Protein AF-A0A3A5UW52-F1 (afdb_monomer)

pLDDT: mean 86.75, std 8.29, range [63.03, 97.25]

Foldseek 3Di:
DVVVVVVVVVVVVVVVVVDDDDDADVVHCPCVCVQHDCPPHHDDPVDDKDKDFDDPDDDPVDDTDIDIDD

Secondary structure (DSSP, 8-state):
-HHHHHHHHHHHHHHHHHS----PPTT--GGGGTT---TT----TT---EEES--SS--TT-----EEE-

Mean predicted aligned error: 10.99 Å

Radius of gyration: 23.03 Å; Cα contacts (8 Å, |Δi|>4): 26; chains: 1; bounding box: 53×33×48 Å

Solvent-accessible surface area (backbone atoms only — not comparable to full-atom values): 4843 Å² total; per-residue (Å²): 113,69,70,59,52,55,51,53,52,51,53,52,52,54,52,61,70,70,44,87,82,82,83,72,59,85,92,53,66,65,77,68,42,77,86,40,84,43,93,89,58,60,85,56,93,91,60,61,78,46,81,46,71,73,71,98,72,84,60,95,91,61,88,82,74,65,49,81,47,109

Sequence (70 aa):
MRGRATLLLGVLLVALMAAPQFTAAPGGIGAAGDQGCTCHGGASPDTTVLVDGLPDTYNASEVYTFTVTV

Structure (mmCIF, N/CA/C/O backbone):
data_AF-A0A3A5UW52-F1
#
_entry.id   AF-A0A3A5UW52-F1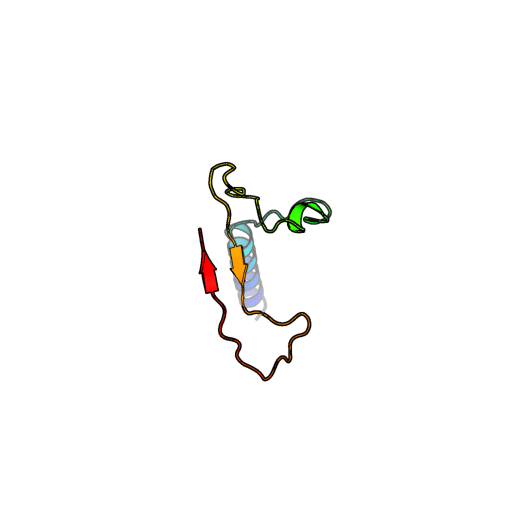
#
loop_
_atom_site.group_PDB
_atom_site.id
_atom_site.type_symbol
_atom_site.label_atom_id
_a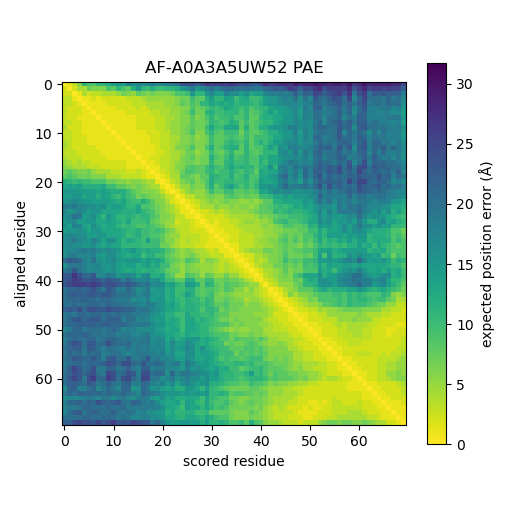tom_site.label_alt_id
_atom_site.label_comp_id
_atom_site.label_asym_id
_atom_site.label_entity_id
_atom_site.label_seq_id
_atom_site.pdbx_PDB_ins_code
_atom_site.Cartn_x
_atom_site.Cartn_y
_atom_site.Cartn_z
_atom_site.occupancy
_atom_site.B_iso_or_equiv
_atom_site.auth_seq_id
_atom_site.auth_comp_id
_atom_site.auth_asym_id
_atom_site.auth_atom_id
_atom_site.pdbx_PDB_model_num
ATOM 1 N N . MET A 1 1 ? -36.711 -8.073 34.130 1.00 63.03 1 MET A N 1
ATOM 2 C CA . MET A 1 1 ? -36.498 -8.290 32.678 1.00 63.03 1 MET A CA 1
ATOM 3 C C . MET A 1 1 ? -36.187 -6.966 31.975 1.00 63.03 1 MET A C 1
ATOM 5 O O . MET A 1 1 ? -35.054 -6.764 31.567 1.00 63.03 1 MET A O 1
ATOM 9 N N . ARG A 1 2 ? -37.150 -6.029 31.927 1.00 79.2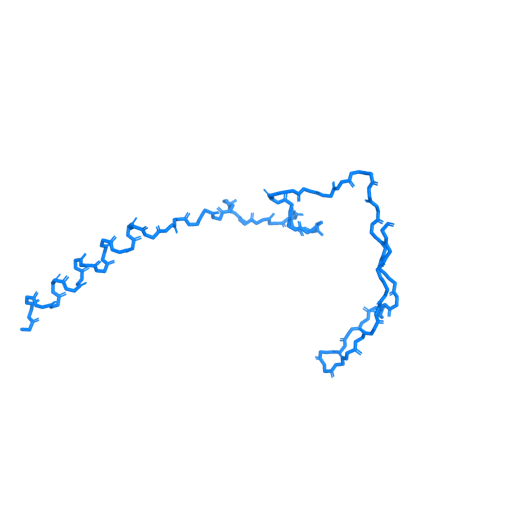5 2 ARG A N 1
ATOM 10 C CA . 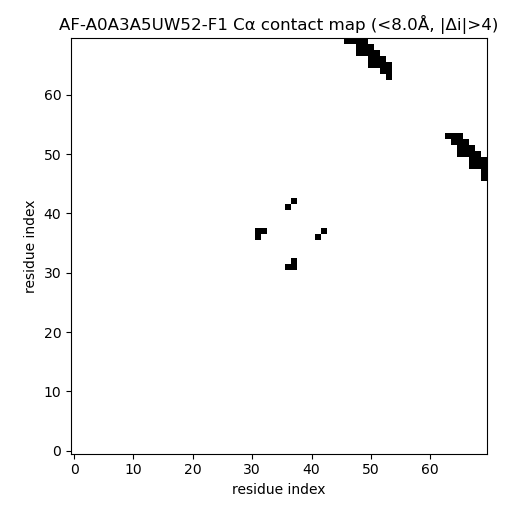ARG A 1 2 ? -37.045 -4.747 31.203 1.00 79.25 2 ARG A CA 1
ATOM 11 C C . ARG A 1 2 ? -35.911 -3.829 31.686 1.00 79.25 2 ARG A C 1
ATOM 13 O O . ARG A 1 2 ? -35.122 -3.396 30.863 1.00 79.25 2 ARG A O 1
ATOM 20 N N . GLY A 1 3 ? -35.760 -3.640 33.003 1.00 87.81 3 GLY A N 1
ATOM 21 C CA . GLY A 1 3 ? -34.719 -2.770 33.582 1.00 87.81 3 GLY A CA 1
ATOM 22 C C . GLY A 1 3 ? -33.272 -3.210 33.306 1.00 87.81 3 GLY A C 1
ATOM 23 O O . GLY A 1 3 ? -32.390 -2.382 33.100 1.00 87.81 3 GLY A O 1
ATOM 24 N N . ARG A 1 4 ? -33.028 -4.527 33.251 1.00 89.81 4 ARG A N 1
ATOM 25 C CA . ARG A 1 4 ? -31.708 -5.084 32.911 1.00 89.81 4 ARG A CA 1
ATOM 26 C C . ARG A 1 4 ? -31.383 -4.870 31.435 1.00 89.81 4 ARG A C 1
ATOM 28 O O . ARG A 1 4 ? -30.274 -4.463 31.120 1.00 89.81 4 ARG A O 1
ATOM 35 N N . ALA A 1 5 ? -32.358 -5.089 30.553 1.00 94.00 5 ALA A N 1
ATOM 36 C CA . ALA A 1 5 ? -32.195 -4.852 29.122 1.00 94.00 5 ALA A CA 1
ATOM 37 C C . ALA A 1 5 ? -31.911 -3.372 28.819 1.00 94.00 5 ALA A C 1
ATOM 39 O O . ALA A 1 5 ? -31.000 -3.076 28.056 1.00 94.00 5 ALA A O 1
ATOM 40 N N . THR A 1 6 ? -32.620 -2.442 29.470 1.00 95.56 6 THR A N 1
ATOM 41 C CA . THR A 1 6 ? -32.360 -1.000 29.325 1.00 95.56 6 THR A CA 1
ATOM 42 C C . THR A 1 6 ? -30.977 -0.595 29.827 1.00 95.56 6 THR A C 1
ATOM 44 O O . THR A 1 6 ? -30.327 0.232 29.198 1.00 95.56 6 THR A O 1
ATOM 47 N N . LEU A 1 7 ? -30.500 -1.193 30.923 1.00 96.81 7 LEU A N 1
ATOM 48 C CA . LEU A 1 7 ? -29.174 -0.891 31.465 1.00 96.81 7 LEU A CA 1
ATOM 49 C C . LEU A 1 7 ? -28.062 -1.422 30.551 1.00 96.81 7 LEU A C 1
ATOM 51 O O . LEU A 1 7 ? -27.116 -0.699 30.259 1.00 96.81 7 LEU A O 1
ATOM 55 N N . LEU A 1 8 ? -28.212 -2.643 30.031 1.00 97.00 8 LEU A N 1
ATOM 56 C CA . LEU A 1 8 ? -27.281 -3.216 29.054 1.00 97.00 8 LEU A CA 1
ATOM 57 C C . LEU A 1 8 ? -27.240 -2.406 27.754 1.00 97.00 8 LEU A C 1
ATOM 59 O O . LEU A 1 8 ? -26.158 -2.137 27.241 1.00 97.00 8 LEU A O 1
ATOM 63 N N . LEU A 1 9 ? -28.400 -1.977 27.249 1.00 96.88 9 LEU A N 1
ATOM 64 C CA . LEU A 1 9 ? -28.476 -1.144 26.050 1.00 96.88 9 LEU A CA 1
ATOM 65 C C . LEU A 1 9 ? -27.800 0.215 26.269 1.00 96.88 9 LEU A C 1
ATOM 67 O O . LEU A 1 9 ? -27.057 0.672 25.406 1.00 96.88 9 LEU A O 1
ATOM 71 N N . GLY A 1 10 ? -28.004 0.832 27.436 1.00 97.25 10 GLY A N 1
ATOM 72 C CA . GLY A 1 10 ? -27.332 2.078 27.801 1.00 97.25 10 GLY A CA 1
ATOM 73 C C . GLY A 1 10 ? -25.809 1.935 27.830 1.00 97.25 10 GLY A C 1
ATOM 74 O O . GLY A 1 10 ? -25.106 2.745 27.232 1.00 97.25 10 GLY A O 1
ATOM 75 N N . VAL A 1 11 ? -25.296 0.871 28.457 1.00 97.06 11 VAL A N 1
ATOM 76 C CA . VAL A 1 11 ? -23.850 0.589 28.501 1.00 97.06 11 VAL A CA 1
ATOM 77 C C . VAL A 1 11 ? -23.285 0.347 27.100 1.00 97.06 11 VAL A C 1
ATOM 79 O O . VAL A 1 11 ? -22.232 0.886 26.770 1.00 97.06 11 VAL A O 1
ATOM 82 N N . LEU A 1 12 ? -23.992 -0.413 26.258 1.00 96.88 12 LEU A N 1
ATOM 83 C CA . LEU A 1 12 ? -23.575 -0.680 24.882 1.00 96.88 12 LEU A CA 1
ATOM 84 C C . LEU A 1 12 ? -23.470 0.611 24.059 1.00 96.88 12 LEU A C 1
ATOM 86 O O . LEU A 1 12 ? -22.485 0.806 23.353 1.00 96.88 12 LEU A O 1
ATOM 90 N N . LEU A 1 13 ? -24.453 1.506 24.171 1.00 96.69 13 LEU A N 1
ATOM 91 C CA . LEU A 1 13 ? -24.437 2.784 23.457 1.00 96.69 13 LEU A CA 1
ATOM 92 C C . LEU A 1 13 ? -23.249 3.652 23.884 1.00 96.69 13 LEU A C 1
ATOM 94 O O . LEU A 1 13 ? -22.548 4.181 23.027 1.00 96.69 13 LEU A O 1
ATOM 98 N N . VAL A 1 14 ? -22.976 3.747 25.188 1.00 96.12 14 VAL A N 1
ATOM 99 C CA . VAL A 1 14 ? -21.807 4.482 25.701 1.00 96.12 14 VAL A CA 1
ATOM 100 C C . VAL A 1 14 ? -20.502 3.865 25.189 1.00 96.12 14 VAL A C 1
ATOM 102 O O . VAL A 1 14 ? -19.611 4.596 24.763 1.00 96.12 14 VAL A O 1
ATOM 105 N N . ALA A 1 15 ? -20.401 2.534 25.162 1.00 95.19 15 ALA A N 1
ATOM 106 C CA . ALA A 1 15 ? -19.229 1.837 24.640 1.00 95.19 15 ALA A CA 1
ATOM 107 C C . ALA A 1 15 ? -19.004 2.102 23.140 1.00 95.19 15 ALA A C 1
ATOM 109 O O . ALA A 1 15 ? -17.868 2.311 22.724 1.00 95.19 15 ALA A O 1
ATOM 110 N N . LEU A 1 16 ? -20.072 2.157 22.335 1.00 92.75 16 LEU A N 1
ATOM 111 C CA . LEU A 1 16 ? -19.986 2.493 20.909 1.00 92.75 16 LEU A CA 1
ATOM 112 C C . LEU A 1 16 ? -19.534 3.940 20.672 1.00 92.75 16 LEU A C 1
ATOM 114 O O . LEU A 1 16 ? -18.795 4.192 19.726 1.00 92.75 16 LEU A O 1
ATOM 118 N N . MET A 1 17 ? -19.955 4.884 21.517 1.00 91.25 17 MET A N 1
ATOM 119 C CA . MET A 1 17 ? -19.517 6.283 21.412 1.00 91.25 17 MET A CA 1
ATOM 120 C C . MET A 1 17 ? -18.057 6.469 21.841 1.00 91.25 17 MET A C 1
ATOM 122 O O . MET A 1 17 ? -17.372 7.347 21.327 1.00 91.25 17 MET A O 1
ATOM 126 N N . ALA A 1 18 ? -17.581 5.650 22.781 1.00 91.56 18 ALA A N 1
ATOM 127 C CA . ALA A 1 18 ? -16.193 5.662 23.235 1.00 91.56 18 ALA A CA 1
ATOM 128 C C . ALA A 1 18 ? -15.238 4.914 22.286 1.00 91.56 18 ALA A C 1
ATOM 130 O O . ALA A 1 18 ? -14.021 5.065 22.400 1.00 91.56 18 ALA A O 1
ATOM 131 N N . ALA A 1 19 ? -15.764 4.098 21.366 1.00 87.31 19 ALA A N 1
ATOM 132 C CA . ALA A 1 19 ? -14.952 3.385 20.393 1.00 87.31 19 ALA A CA 1
ATOM 133 C C . ALA A 1 19 ? -14.316 4.366 19.387 1.00 87.31 19 ALA A C 1
ATOM 135 O O . ALA A 1 19 ? -14.981 5.305 18.932 1.00 87.31 19 ALA A O 1
ATOM 136 N N . PRO A 1 20 ? -13.041 4.157 19.009 1.00 82.19 20 PRO A N 1
ATOM 137 C CA . PRO A 1 20 ? -12.370 5.001 18.033 1.00 82.19 20 PRO A CA 1
ATOM 138 C C . PRO A 1 20 ? -13.118 4.961 16.698 1.00 82.19 2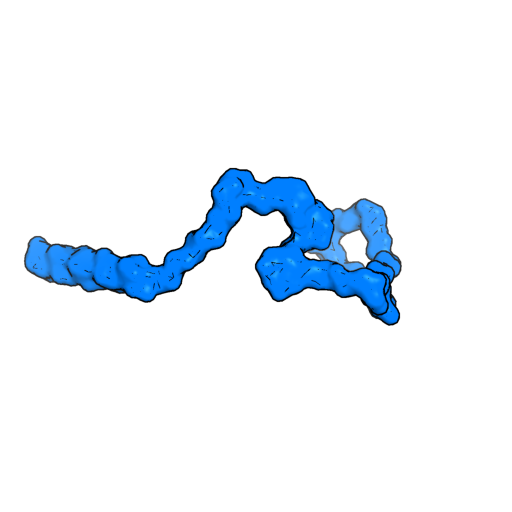0 PRO A C 1
ATOM 140 O O . PRO A 1 20 ? -13.397 3.900 16.141 1.00 82.19 20 PRO A O 1
ATOM 143 N N . GLN A 1 21 ? -13.462 6.144 16.201 1.00 79.50 21 GLN A N 1
ATOM 144 C CA . GLN A 1 21 ? -14.210 6.326 14.964 1.00 79.50 21 GLN A CA 1
ATOM 145 C C . GLN A 1 21 ? -13.223 6.202 13.797 1.00 79.50 21 GLN A C 1
ATOM 147 O O . GLN A 1 21 ? -12.300 7.011 13.684 1.00 79.50 21 GLN A O 1
ATOM 152 N N . PHE A 1 22 ? -13.372 5.193 12.939 1.00 74.00 22 PHE A N 1
ATOM 153 C CA . PHE A 1 22 ? -12.519 5.061 11.755 1.00 74.00 22 PHE A CA 1
ATOM 154 C C . PHE A 1 22 ? -13.175 5.818 10.603 1.00 74.00 22 PHE A C 1
ATOM 156 O O . PHE A 1 22 ? -14.284 5.491 10.186 1.00 74.00 22 PHE A O 1
ATOM 163 N N . THR A 1 23 ? -12.500 6.851 10.102 1.00 72.81 23 THR A N 1
ATOM 164 C CA . THR A 1 23 ? -12.944 7.589 8.919 1.00 72.81 23 THR A CA 1
ATOM 165 C C . THR A 1 23 ? -12.408 6.894 7.671 1.00 72.81 23 THR A C 1
ATOM 167 O O . THR A 1 23 ? -11.198 6.808 7.463 1.00 72.81 23 THR A O 1
ATOM 170 N N . ALA A 1 24 ? -13.308 6.349 6.855 1.00 76.25 24 ALA A N 1
ATOM 171 C CA . ALA A 1 24 ? -12.965 5.930 5.503 1.00 76.25 24 ALA A CA 1
ATOM 172 C C . ALA A 1 24 ? -12.952 7.161 4.588 1.00 76.25 24 ALA A C 1
ATOM 174 O O . ALA A 1 24 ? -13.735 8.093 4.785 1.00 76.25 24 ALA A O 1
ATOM 175 N N . ALA A 1 25 ? -12.093 7.158 3.566 1.00 76.94 25 ALA A N 1
ATOM 176 C CA . ALA A 1 25 ? -12.109 8.210 2.557 1.00 76.94 25 ALA A CA 1
ATOM 177 C C . ALA A 1 25 ? -13.515 8.302 1.921 1.00 76.94 25 ALA A C 1
ATOM 179 O O . ALA A 1 25 ? -14.049 7.268 1.499 1.00 76.94 25 ALA A O 1
ATOM 180 N N . PRO A 1 26 ? -14.135 9.497 1.853 1.00 78.00 26 PRO A N 1
ATOM 181 C CA . PRO A 1 26 ? -15.422 9.672 1.191 1.00 78.00 26 PRO A CA 1
ATOM 182 C C . PRO A 1 26 ? -15.355 9.171 -0.257 1.00 78.00 26 PRO A C 1
ATOM 184 O O . PRO A 1 26 ? -14.534 9.644 -1.035 1.00 78.00 26 PRO A O 1
ATOM 187 N N . GLY A 1 27 ? -16.202 8.201 -0.612 1.00 82.56 27 GLY A N 1
ATOM 1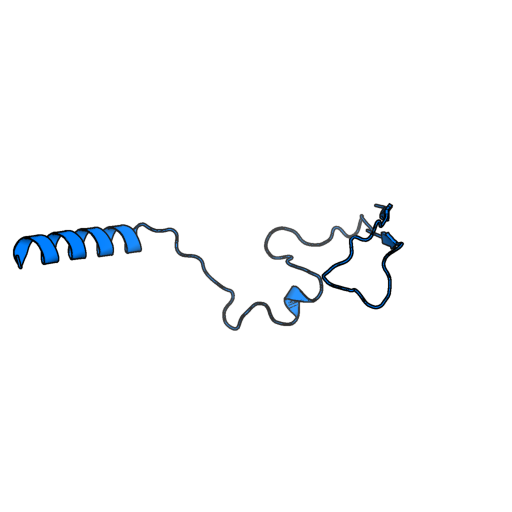88 C CA . GLY A 1 27 ? -16.195 7.575 -1.943 1.00 82.56 27 GLY A CA 1
ATOM 189 C C . GLY A 1 27 ? -15.195 6.423 -2.129 1.00 82.56 27 GLY A C 1
ATOM 190 O O . GLY A 1 27 ? -15.139 5.852 -3.214 1.00 82.56 27 GLY A O 1
ATOM 191 N N . GLY A 1 28 ? -14.459 6.030 -1.083 1.00 81.56 28 GLY A N 1
ATOM 192 C CA . GLY A 1 28 ? -13.433 4.987 -1.147 1.00 81.56 28 GLY A CA 1
ATOM 193 C C . GLY A 1 28 ? -12.084 5.500 -1.663 1.00 81.56 28 GLY A C 1
ATOM 194 O O . GLY A 1 28 ? -11.933 6.669 -2.001 1.00 81.56 28 GLY A O 1
ATOM 195 N N . ILE A 1 29 ? -11.075 4.623 -1.693 1.00 82.25 29 ILE A N 1
ATOM 196 C CA . ILE A 1 29 ? -9.703 4.992 -2.099 1.00 82.25 29 ILE A CA 1
ATOM 197 C C . ILE A 1 29 ? -9.578 5.101 -3.633 1.00 82.25 29 ILE A C 1
ATOM 199 O O . ILE A 1 29 ? -8.750 5.855 -4.140 1.00 82.25 29 ILE A O 1
ATOM 203 N N . GLY A 1 30 ? -10.428 4.390 -4.383 1.00 85.69 30 GLY A N 1
ATOM 204 C CA . GLY A 1 30 ? -10.420 4.399 -5.849 1.00 85.69 30 GLY A CA 1
ATOM 205 C C . GLY A 1 30 ? -9.030 4.129 -6.435 1.00 85.69 30 GLY A C 1
ATOM 206 O O . GLY A 1 30 ? -8.251 3.364 -5.868 1.00 85.69 30 GLY A O 1
ATOM 207 N N . ALA A 1 31 ? -8.707 4.821 -7.530 1.00 86.50 31 ALA A N 1
ATOM 208 C CA . ALA A 1 31 ? -7.415 4.715 -8.213 1.00 86.50 31 ALA A CA 1
ATOM 20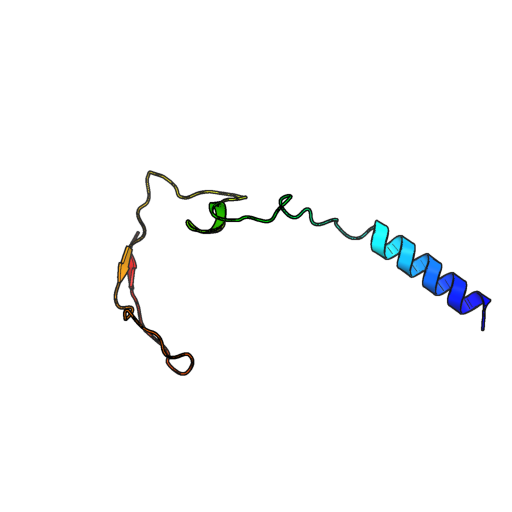9 C C . ALA A 1 31 ? -6.215 5.179 -7.361 1.00 86.50 31 ALA A C 1
ATOM 211 O O . ALA A 1 31 ? -5.069 4.876 -7.679 1.00 86.50 31 ALA A O 1
ATOM 212 N N . ALA A 1 32 ? -6.439 5.888 -6.246 1.00 81.50 32 ALA A N 1
ATOM 213 C CA . ALA A 1 32 ? -5.344 6.248 -5.344 1.00 81.50 32 ALA A CA 1
ATOM 214 C C . ALA A 1 32 ? -4.721 5.017 -4.653 1.00 81.50 32 ALA A C 1
ATOM 216 O O . ALA A 1 32 ? -3.624 5.125 -4.111 1.00 81.50 32 ALA A O 1
ATOM 217 N N . GLY A 1 33 ? -5.401 3.862 -4.679 1.00 80.94 33 GLY A N 1
ATOM 218 C CA . GLY A 1 33 ? -4.883 2.584 -4.194 1.00 80.94 33 GLY A CA 1
ATOM 219 C C . GLY A 1 33 ? -4.116 1.769 -5.239 1.00 80.94 33 GLY A C 1
ATOM 220 O O . GLY A 1 33 ? -3.489 0.780 -4.865 1.00 80.94 33 GLY A O 1
ATOM 221 N N . ASP A 1 34 ? -4.124 2.168 -6.516 1.00 82.56 34 ASP A N 1
ATOM 222 C CA . ASP A 1 34 ? -3.489 1.402 -7.604 1.00 82.56 34 ASP A CA 1
ATOM 223 C C . ASP A 1 34 ? -1.969 1.302 -7.417 1.00 82.56 34 ASP A C 1
ATOM 225 O O . ASP A 1 34 ? -1.340 0.318 -7.795 1.00 82.56 34 ASP A O 1
ATOM 229 N N . GLN A 1 35 ? -1.385 2.313 -6.772 1.00 75.50 35 GLN A N 1
ATOM 230 C CA . GLN A 1 35 ? 0.036 2.388 -6.424 1.00 75.50 35 GLN A CA 1
ATOM 231 C C . GLN A 1 35 ? 0.307 1.892 -4.990 1.00 75.50 35 GLN A C 1
ATOM 233 O O . GLN A 1 35 ? 1.351 2.184 -4.408 1.00 75.50 35 GLN A O 1
ATOM 238 N N . GLY A 1 36 ? -0.650 1.176 -4.393 1.00 76.62 36 GLY A N 1
ATOM 239 C CA . GLY A 1 36 ? -0.635 0.766 -2.993 1.00 76.62 36 GLY A CA 1
ATOM 240 C C . GLY A 1 36 ? -1.209 1.816 -2.034 1.00 76.62 36 GLY A C 1
ATOM 241 O O . GLY A 1 36 ? -1.588 2.927 -2.405 1.00 76.62 36 GLY A O 1
ATOM 242 N N . CYS A 1 37 ? -1.300 1.451 -0.754 1.00 78.06 37 CYS A N 1
ATOM 243 C CA . CYS A 1 37 ? -1.851 2.315 0.290 1.00 78.06 37 CYS A CA 1
ATOM 244 C C . CYS A 1 37 ? -0.826 3.373 0.727 1.00 78.06 37 CYS A C 1
ATOM 246 O O . CYS A 1 37 ? 0.059 3.085 1.526 1.00 78.06 37 CYS A O 1
ATOM 248 N N . THR A 1 38 ? -0.971 4.610 0.253 1.00 76.94 38 THR A N 1
ATOM 249 C CA . THR A 1 38 ? -0.017 5.712 0.511 1.00 76.94 38 THR A CA 1
ATOM 250 C C . THR A 1 38 ? -0.451 6.682 1.621 1.00 76.94 38 THR A C 1
ATOM 252 O O . THR A 1 38 ? 0.226 7.672 1.894 1.00 76.94 38 THR A O 1
ATOM 255 N N . CYS A 1 39 ? -1.564 6.404 2.311 1.00 75.38 39 CYS A N 1
ATOM 256 C CA . CYS A 1 39 ? -2.225 7.340 3.233 1.00 75.38 39 CYS A CA 1
ATOM 257 C C . CYS A 1 39 ? -1.401 7.757 4.472 1.00 75.38 39 CYS A C 1
ATOM 259 O O . CYS A 1 39 ? -1.724 8.769 5.089 1.00 75.38 39 CYS A O 1
ATOM 261 N N . HIS A 1 40 ? -0.349 7.018 4.841 1.00 76.75 40 HIS A N 1
ATOM 262 C CA . HIS A 1 40 ? 0.501 7.307 6.012 1.00 76.75 40 HIS A CA 1
ATOM 263 C C . HIS A 1 40 ? 2.006 7.314 5.692 1.00 76.75 40 HIS A C 1
ATOM 265 O O . HIS A 1 40 ? 2.838 7.204 6.589 1.00 76.75 40 HIS A O 1
ATOM 271 N N . GLY A 1 41 ? 2.352 7.447 4.412 1.00 70.75 41 GLY A N 1
ATOM 272 C CA . GLY A 1 41 ? 3.716 7.350 3.902 1.00 70.75 41 GLY A CA 1
ATOM 273 C C . GLY A 1 41 ? 3.669 6.789 2.488 1.00 70.75 41 GLY A C 1
ATOM 274 O O . GLY A 1 41 ? 3.190 5.676 2.282 1.00 70.75 41 GLY A O 1
ATOM 275 N N . GLY A 1 42 ? 4.073 7.597 1.511 1.00 73.31 42 GLY A N 1
ATOM 276 C CA . GLY A 1 42 ? 4.131 7.198 0.107 1.00 73.31 42 GLY A CA 1
ATO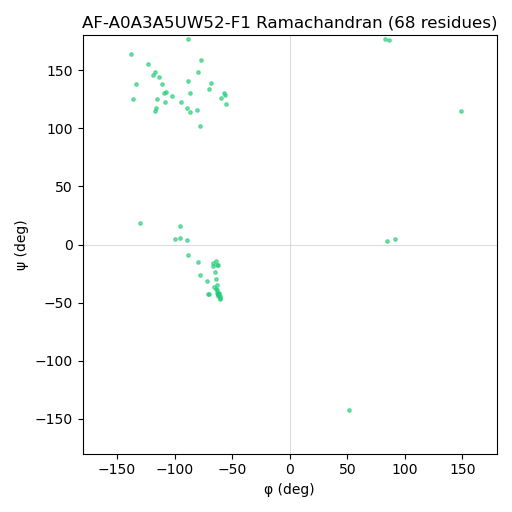M 277 C C . GLY A 1 42 ? 5.472 6.566 -0.257 1.00 73.31 42 GLY A C 1
ATOM 278 O O . GLY A 1 42 ? 6.392 6.523 0.560 1.00 73.31 42 GLY A O 1
ATOM 279 N N . ALA A 1 43 ? 5.591 6.111 -1.504 1.00 73.94 43 ALA A N 1
ATOM 280 C CA . ALA A 1 43 ? 6.871 5.678 -2.051 1.00 73.94 43 ALA A CA 1
ATOM 281 C C . ALA A 1 43 ? 7.906 6.815 -1.956 1.00 73.94 43 ALA A C 1
ATOM 283 O O . ALA A 1 43 ? 7.631 7.951 -2.352 1.00 73.94 43 ALA A O 1
ATOM 284 N N . SER A 1 44 ? 9.087 6.506 -1.420 1.00 78.56 44 SER A N 1
ATOM 285 C CA . SER A 1 44 ? 10.227 7.423 -1.457 1.00 78.56 44 SER A CA 1
ATOM 286 C C . SER A 1 44 ? 10.736 7.532 -2.898 1.00 78.56 44 SER A C 1
ATOM 288 O O . SER A 1 44 ? 10.917 6.491 -3.530 1.00 78.56 44 SER A O 1
ATOM 290 N N . PRO A 1 45 ? 11.015 8.739 -3.425 1.00 79.75 45 PRO A N 1
ATOM 291 C CA . PRO A 1 45 ? 11.635 8.875 -4.743 1.00 79.75 45 PRO A CA 1
ATOM 292 C C . PRO A 1 45 ? 13.072 8.329 -4.776 1.00 79.75 45 PRO A C 1
ATOM 294 O O . PRO A 1 45 ? 13.583 8.026 -5.850 1.00 79.75 45 PRO A O 1
ATOM 297 N N . ASP A 1 46 ? 13.708 8.171 -3.614 1.00 87.69 46 ASP A N 1
ATOM 298 C CA . ASP A 1 46 ? 15.103 7.738 -3.490 1.00 87.69 46 ASP A CA 1
ATOM 299 C C . ASP A 1 46 ? 1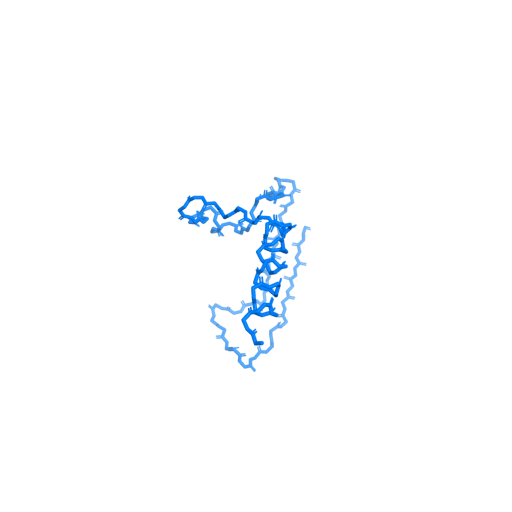5.249 6.210 -3.400 1.00 87.69 46 ASP A C 1
ATOM 301 O O . ASP A 1 46 ? 16.339 5.694 -3.159 1.00 87.69 46 ASP A O 1
ATOM 305 N N . THR A 1 47 ? 14.151 5.461 -3.520 1.00 82.06 47 THR A N 1
ATOM 306 C CA . THR A 1 47 ? 14.130 4.012 -3.301 1.00 82.06 47 THR A CA 1
ATOM 307 C C . THR A 1 47 ? 13.324 3.328 -4.394 1.00 82.06 47 THR A C 1
ATOM 309 O O . THR A 1 47 ? 12.164 3.663 -4.612 1.00 82.06 47 THR A O 1
ATOM 312 N N . THR A 1 48 ? 13.924 2.348 -5.072 1.00 85.62 48 THR A N 1
ATOM 313 C CA . THR A 1 48 ? 13.249 1.565 -6.116 1.00 85.62 48 THR A CA 1
ATOM 314 C C . THR A 1 48 ? 13.171 0.114 -5.678 1.00 85.62 48 THR A C 1
ATOM 316 O O . THR A 1 48 ? 14.193 -0.535 -5.512 1.00 85.62 48 THR A O 1
ATOM 319 N N . VAL A 1 49 ? 11.956 -0.409 -5.516 1.00 85.69 49 VAL A N 1
ATOM 320 C CA . VAL A 1 49 ? 11.752 -1.816 -5.155 1.00 85.69 49 VAL A CA 1
ATOM 321 C C . VAL A 1 49 ? 11.529 -2.636 -6.419 1.00 85.69 49 VAL A C 1
ATOM 323 O O . VAL A 1 49 ? 10.595 -2.365 -7.174 1.00 85.69 49 VAL A O 1
ATOM 326 N N . LEU A 1 50 ? 12.367 -3.649 -6.633 1.00 90.19 50 LEU A N 1
ATOM 327 C CA . LEU A 1 50 ? 12.232 -4.611 -7.724 1.00 90.19 50 LEU A CA 1
ATOM 328 C C . LEU A 1 50 ? 11.804 -5.968 -7.156 1.00 90.19 50 LEU A C 1
ATOM 330 O O . LEU A 1 50 ? 12.403 -6.460 -6.195 1.00 90.19 50 LEU A O 1
ATOM 334 N N . VAL A 1 51 ? 10.765 -6.557 -7.748 1.00 90.50 51 VAL A N 1
ATOM 335 C CA . VAL A 1 51 ? 10.250 -7.881 -7.389 1.00 90.50 51 VAL A CA 1
ATOM 336 C C . VAL A 1 51 ? 10.413 -8.801 -8.589 1.00 90.50 51 VAL A C 1
ATOM 338 O O . VAL A 1 51 ? 9.765 -8.596 -9.610 1.00 90.50 51 VAL A O 1
ATOM 341 N N . ASP A 1 52 ? 11.249 -9.825 -8.440 1.00 93.69 52 ASP A N 1
ATOM 342 C CA . ASP A 1 52 ? 11.557 -10.791 -9.497 1.00 93.69 52 ASP A CA 1
ATOM 343 C C . ASP A 1 52 ? 11.253 -12.226 -9.065 1.00 93.69 52 ASP A C 1
ATOM 345 O O . ASP A 1 52 ? 11.307 -12.575 -7.884 1.00 93.69 52 ASP A O 1
ATOM 349 N N . GLY A 1 53 ? 11.002 -13.092 -10.048 1.00 90.62 53 GLY A N 1
ATOM 350 C CA . GLY A 1 53 ? 10.800 -14.530 -9.838 1.00 90.62 53 GLY A CA 1
ATOM 351 C C . GLY A 1 53 ? 9.346 -14.953 -9.613 1.00 90.62 53 GLY A C 1
ATOM 352 O O . GLY A 1 53 ? 9.098 -16.131 -9.370 1.00 90.62 53 GLY A O 1
ATOM 353 N N . LEU A 1 54 ? 8.389 -14.026 -9.726 1.00 92.50 54 LEU A N 1
ATOM 354 C CA . LEU A 1 54 ? 6.959 -14.339 -9.732 1.00 92.50 54 LEU A CA 1
ATOM 355 C C . LEU A 1 54 ? 6.453 -14.625 -11.161 1.00 92.50 54 LEU A C 1
ATOM 357 O O . LEU A 1 54 ? 6.874 -13.945 -12.097 1.00 92.50 54 LEU A O 1
ATOM 361 N N . PRO A 1 55 ? 5.559 -15.612 -11.348 1.00 93.12 55 PRO A N 1
ATOM 362 C CA . PRO A 1 55 ? 4.927 -15.883 -12.637 1.00 93.12 55 PRO A CA 1
ATOM 363 C C . PRO A 1 55 ? 3.801 -14.882 -12.951 1.00 93.12 55 PRO A C 1
ATOM 365 O O . PRO A 1 55 ? 3.186 -14.322 -12.048 1.00 93.12 55 PRO A O 1
ATOM 368 N N . ASP A 1 56 ? 3.450 -14.736 -14.233 1.00 91.12 56 ASP A N 1
ATOM 369 C CA . ASP A 1 56 ? 2.355 -13.850 -14.676 1.00 91.12 56 ASP A CA 1
ATOM 370 C C . ASP A 1 56 ? 0.966 -14.292 -14.172 1.00 91.12 56 ASP A C 1
ATOM 372 O O . ASP A 1 56 ? 0.033 -13.493 -14.088 1.00 91.12 56 ASP A O 1
ATOM 376 N N . THR A 1 57 ? 0.807 -15.580 -13.854 1.00 92.62 57 THR A N 1
ATOM 377 C CA . THR A 1 57 ? -0.438 -16.156 -13.329 1.00 92.62 57 THR A CA 1
ATOM 378 C C . THR A 1 57 ? -0.147 -17.049 -12.130 1.00 92.62 57 THR A C 1
ATOM 380 O O . THR A 1 57 ? 0.811 -17.820 -12.140 1.00 92.62 57 THR A O 1
ATOM 383 N N . TYR A 1 58 ? -0.987 -16.946 -11.100 1.00 91.94 58 TYR A N 1
ATOM 384 C CA . TYR A 1 58 ? -0.779 -17.597 -9.805 1.00 91.94 58 TYR A CA 1
ATOM 385 C C . TYR A 1 58 ? -1.834 -18.667 -9.543 1.00 91.94 58 TYR A C 1
ATOM 387 O O . TYR A 1 58 ? -3.016 -18.475 -9.843 1.00 91.94 58 TYR A O 1
ATOM 395 N N . ASN A 1 59 ? -1.427 -19.761 -8.901 1.00 92.75 59 ASN A N 1
ATOM 396 C CA . ASN A 1 59 ? -2.340 -20.732 -8.314 1.00 92.75 59 ASN A CA 1
ATOM 397 C C . ASN A 1 59 ? -2.421 -20.524 -6.795 1.00 92.75 59 ASN A C 1
ATOM 399 O O . ASN A 1 59 ? -1.407 -20.527 -6.105 1.00 92.75 59 ASN A O 1
ATOM 403 N N . ALA A 1 60 ? -3.637 -20.392 -6.261 1.00 91.69 60 ALA A N 1
ATOM 404 C CA . ALA A 1 60 ? -3.867 -20.169 -4.831 1.00 91.69 60 ALA A CA 1
ATOM 405 C C . ALA A 1 60 ? -3.374 -21.314 -3.922 1.00 91.69 60 ALA A C 1
ATOM 407 O O . ALA A 1 60 ? -3.246 -21.119 -2.717 1.00 91.69 60 ALA A O 1
ATOM 408 N N . SER A 1 61 ? -3.126 -22.505 -4.476 1.00 94.50 61 SER A N 1
ATOM 409 C CA . SER A 1 61 ? -2.643 -23.674 -3.725 1.00 94.50 61 SER A CA 1
ATOM 410 C C . SER A 1 61 ? -1.119 -23.838 -3.761 1.00 94.50 61 SER A C 1
ATOM 412 O O . SER A 1 61 ? -0.611 -24.852 -3.286 1.00 94.50 61 SER A O 1
ATOM 414 N N . GLU A 1 62 ? -0.391 -22.888 -4.348 1.00 94.81 62 GLU A N 1
ATOM 415 C CA . GLU A 1 62 ? 1.051 -22.980 -4.566 1.00 94.81 62 GLU A CA 1
ATOM 416 C C . GLU A 1 62 ? 1.811 -21.890 -3.799 1.00 94.81 62 GLU A C 1
ATOM 418 O O . GLU A 1 62 ? 1.306 -20.793 -3.559 1.00 94.81 62 GLU A O 1
ATOM 423 N N . VAL A 1 63 ? 3.037 -22.217 -3.388 1.00 94.62 63 VAL A N 1
ATOM 424 C CA . VAL A 1 63 ? 3.945 -21.296 -2.699 1.00 94.62 63 VAL A CA 1
ATOM 425 C C . VAL A 1 63 ? 5.067 -20.924 -3.660 1.00 94.62 63 VAL A C 1
ATOM 427 O O . VAL A 1 63 ? 5.788 -21.802 -4.129 1.00 94.62 63 VAL A O 1
ATOM 430 N N . TYR A 1 64 ? 5.236 -19.626 -3.914 1.00 94.12 64 TYR A N 1
ATOM 431 C CA . TYR A 1 64 ? 6.255 -19.104 -4.825 1.00 94.12 64 TYR A CA 1
ATOM 432 C C . TYR A 1 64 ? 7.383 -18.420 -4.055 1.00 94.12 64 TYR A C 1
ATOM 434 O O . TYR A 1 64 ? 7.144 -17.562 -3.203 1.00 94.12 64 TYR A O 1
ATOM 442 N N . THR A 1 65 ? 8.619 -18.779 -4.390 1.00 95.06 65 THR A N 1
ATOM 443 C CA . THR A 1 65 ? 9.808 -18.052 -3.940 1.00 95.06 65 THR A CA 1
ATOM 444 C C . THR A 1 65 ? 10.079 -16.913 -4.908 1.00 95.06 65 THR A C 1
ATOM 446 O O . THR A 1 65 ? 10.153 -17.134 -6.113 1.00 95.06 65 THR A O 1
ATOM 449 N N . PHE A 1 66 ? 10.279 -15.712 -4.382 1.00 94.69 66 PHE A N 1
ATOM 450 C CA . PHE A 1 66 ? 10.619 -14.536 -5.171 1.00 94.69 66 PHE A CA 1
ATOM 451 C C . PHE A 1 66 ? 11.701 -13.722 -4.466 1.00 94.69 66 PHE A C 1
ATOM 453 O O . PHE A 1 66 ? 11.978 -13.922 -3.281 1.00 94.69 66 PHE A O 1
ATOM 460 N N . THR A 1 67 ? 12.328 -12.823 -5.214 1.00 95.75 67 THR A N 1
ATOM 461 C CA . THR A 1 67 ? 13.403 -11.962 -4.720 1.00 95.75 67 THR A CA 1
ATOM 462 C C . THR A 1 67 ? 12.922 -10.522 -4.653 1.00 95.75 67 THR A C 1
ATOM 464 O O . THR A 1 67 ? 12.249 -10.049 -5.566 1.00 95.75 67 THR A O 1
ATOM 467 N N . VAL A 1 68 ? 13.290 -9.830 -3.574 1.00 93.44 68 VAL A N 1
ATOM 468 C CA . VAL A 1 68 ? 13.066 -8.391 -3.403 1.00 93.44 68 VAL A CA 1
ATOM 469 C C . VAL A 1 68 ? 14.416 -7.692 -3.346 1.00 93.44 68 VAL A C 1
ATOM 471 O O . VAL A 1 68 ? 15.250 -8.041 -2.510 1.00 93.44 68 VAL A O 1
ATOM 474 N N . THR A 1 69 ? 14.609 -6.700 -4.212 1.00 93.81 69 THR A N 1
ATOM 475 C CA . THR A 1 69 ? 15.783 -5.814 -4.212 1.00 93.81 69 THR A CA 1
ATOM 476 C C . THR A 1 69 ? 15.331 -4.372 -3.992 1.00 93.81 69 THR A C 1
ATOM 478 O O . THR A 1 69 ? 14.237 -4.007 -4.425 1.00 93.81 69 THR A O 1
ATOM 481 N N . VAL A 1 70 ? 16.148 -3.577 -3.294 1.00 88.62 70 VAL A N 1
ATOM 482 C CA . VAL A 1 70 ? 15.873 -2.186 -2.891 1.00 88.62 70 VAL A CA 1
ATOM 483 C C . VAL A 1 70 ? 17.024 -1.283 -3.313 1.00 88.62 70 VAL A C 1
ATOM 485 O O . VAL A 1 70 ? 18.178 -1.756 -3.191 1.00 88.62 70 VAL A O 1
#